Protein AF-A0A561DXS8-F1 (afdb_monomer_lite)

Organism: NCBI:txid220685

Radius of gyration: 15.37 Å; chains: 1; bounding box: 34×30×45 Å

InterPro domains:
  IPR018540 Aspartyl-phosphate phosphatase Spo0E-like [PF09388] (6-46)
  IPR036638 Helix-loop-helix DNA-binding domain superfamily [G3DSA:4.10.280.10] (1-64)
  IPR037208 Aspartyl-phosphate phosphatase Spo0E-like superfamily [SSF140500] (5-54)
  IPR053028 Spo0E-like aspartyl-phosphate phosphatase [PTHR41263] (5-49)

Secondary structure (DSSP, 8-state):
---HHHHHHHHHHHHHHHHHHHHH-TTSHHHHHHHHHHHHHHHHHHHHHHHHS---THHHHHHHHHHHHHHHHHHHHHHHGGG-

Sequence (84 aa):
MIPADLEFAISKKREEMIKIGMDKGLLCNETIKCSQELDKLLNDYNYVLIETKRSNPIDVYQEFLIFLQKTIYKSLRGYIINFF

Foldseek 3Di:
DQPPVLVVVLVVLVVVLVVCCVVPNCPDPVNVVSVVVSVVSLVVRLVVVVVVDVDDSVVVVVVVVVVVCVVVVVVVVVVVVVPD

pLDDT: mean 75.15, std 15.98, range [37.03, 94.69]

Structure (mmCIF, N/CA/C/O backbone):
data_AF-A0A561DXS8-F1
#
_entry.id   AF-A0A561DXS8-F1
#
loop_
_atom_site.group_PDB
_atom_site.id
_atom_site.type_symbol
_atom_site.label_atom_id
_atom_site.label_alt_id
_atom_site.label_comp_id
_atom_site.label_asym_id
_atom_site.label_entity_id
_atom_site.label_seq_id
_atom_site.pdbx_PDB_ins_code
_atom_site.Cartn_x
_atom_site.Cartn_y
_atom_site.Cartn_z
_atom_site.occupancy
_atom_site.B_iso_or_equiv
_atom_site.auth_seq_id
_atom_site.auth_comp_id
_atom_site.auth_asym_id
_atom_site.auth_atom_id
_atom_site.pdbx_PDB_model_num
ATOM 1 N N . MET A 1 1 ? 10.665 -0.109 -20.700 1.00 52.88 1 MET A N 1
ATOM 2 C CA . MET A 1 1 ? 9.316 0.492 -20.725 1.00 52.88 1 MET A CA 1
ATOM 3 C C . MET A 1 1 ? 8.593 -0.054 -19.514 1.00 52.88 1 MET A C 1
ATOM 5 O O . MET A 1 1 ? 8.572 -1.269 -19.367 1.00 52.88 1 MET A O 1
ATOM 9 N N . ILE A 1 2 ? 8.130 0.805 -18.612 1.00 62.03 2 ILE A N 1
ATOM 10 C CA . ILE A 1 2 ? 7.389 0.354 -17.432 1.00 62.03 2 ILE A CA 1
ATOM 11 C C . ILE A 1 2 ? 5.985 -0.064 -17.900 1.00 62.03 2 ILE A C 1
ATOM 13 O O . ILE A 1 2 ? 5.401 0.663 -18.708 1.00 62.03 2 ILE A O 1
ATOM 17 N N . PRO A 1 3 ? 5.446 -1.218 -17.475 1.00 75.25 3 PRO A N 1
ATOM 18 C CA . PRO A 1 3 ? 4.099 -1.624 -17.849 1.00 75.25 3 PRO A CA 1
ATOM 19 C C . PRO A 1 3 ? 3.074 -0.629 -17.290 1.00 75.25 3 PRO A C 1
ATOM 21 O O . PRO A 1 3 ? 2.952 -0.500 -16.072 1.00 75.25 3 PRO A O 1
ATOM 24 N N . ALA A 1 4 ? 2.319 0.047 -18.162 1.00 74.75 4 ALA A N 1
ATOM 25 C CA . ALA A 1 4 ? 1.243 0.967 -17.766 1.00 74.75 4 ALA A CA 1
ATOM 26 C C . ALA A 1 4 ? 0.212 0.293 -16.834 1.00 74.75 4 ALA A C 1
ATOM 28 O O . ALA A 1 4 ? -0.352 0.926 -15.943 1.00 74.75 4 ALA A O 1
ATOM 29 N N . ASP A 1 5 ? 0.037 -1.020 -16.988 1.00 84.44 5 ASP A N 1
ATOM 30 C CA . ASP A 1 5 ? -0.829 -1.843 -16.146 1.00 84.44 5 ASP A CA 1
ATOM 31 C C . ASP A 1 5 ? -0.359 -1.906 -14.683 1.00 84.44 5 ASP A C 1
ATOM 33 O O . ASP A 1 5 ? -1.180 -1.974 -13.768 1.00 84.44 5 ASP A O 1
ATOM 37 N N . LEU A 1 6 ? 0.957 -1.848 -14.443 1.00 83.81 6 LEU A N 1
ATOM 38 C CA . LEU A 1 6 ? 1.536 -1.934 -13.102 1.00 83.81 6 LEU A CA 1
ATOM 39 C C . LEU A 1 6 ? 1.368 -0.618 -12.334 1.00 83.81 6 LEU A C 1
ATOM 41 O O . LEU A 1 6 ? 0.987 -0.633 -11.165 1.00 83.81 6 LEU A O 1
ATOM 45 N N . GLU A 1 7 ? 1.567 0.522 -13.001 1.00 85.38 7 GLU A N 1
ATOM 46 C CA . GLU A 1 7 ? 1.289 1.846 -12.425 1.00 85.38 7 GLU A CA 1
ATOM 47 C C . GLU A 1 7 ? -0.191 2.001 -12.059 1.00 85.38 7 GLU A C 1
ATOM 49 O O . GLU A 1 7 ? -0.523 2.436 -10.951 1.00 85.38 7 GLU A O 1
ATOM 54 N N . PHE A 1 8 ? -1.088 1.573 -12.953 1.00 89.44 8 PHE A N 1
ATOM 55 C CA . PHE A 1 8 ? -2.525 1.581 -12.695 1.00 89.44 8 PHE A CA 1
ATOM 56 C C . PHE A 1 8 ? -2.900 0.683 -11.507 1.00 89.44 8 PHE A C 1
ATOM 58 O O . PHE A 1 8 ? -3.669 1.096 -10.634 1.00 89.44 8 PHE A O 1
ATOM 65 N N . ALA A 1 9 ? -2.327 -0.523 -11.424 1.00 91.38 9 ALA A N 1
ATOM 66 C CA . ALA A 1 9 ? -2.562 -1.440 -10.312 1.00 91.38 9 ALA A CA 1
ATOM 67 C C . ALA A 1 9 ? -2.116 -0.844 -8.967 1.00 91.38 9 ALA A C 1
ATOM 69 O O . ALA A 1 9 ? -2.865 -0.916 -7.992 1.00 91.38 9 ALA A O 1
ATOM 70 N N . ILE A 1 10 ? -0.941 -0.206 -8.916 1.00 90.00 10 ILE A N 1
ATOM 71 C CA . ILE A 1 10 ? -0.433 0.475 -7.714 1.00 90.00 10 ILE A CA 1
ATOM 72 C C . ILE A 1 10 ? -1.369 1.609 -7.300 1.00 90.00 10 ILE A C 1
ATOM 74 O O . ILE A 1 10 ? -1.722 1.717 -6.125 1.00 90.00 10 ILE A O 1
ATOM 78 N N . SER A 1 11 ? -1.784 2.450 -8.250 1.00 88.75 11 SER A N 1
ATOM 79 C CA . SER A 1 11 ? -2.677 3.580 -7.980 1.00 88.75 11 SER A CA 1
ATOM 80 C C . SER A 1 11 ? -4.014 3.106 -7.410 1.00 88.75 11 SER A C 1
ATOM 82 O O . SER A 1 11 ? -4.409 3.548 -6.329 1.00 88.75 11 SER A O 1
ATOM 84 N N . LYS A 1 12 ? -4.646 2.120 -8.053 1.00 94.06 12 LYS A N 1
ATOM 85 C CA . LYS A 1 12 ? -5.898 1.525 -7.577 1.00 94.06 12 LYS A CA 1
ATOM 86 C C . LYS A 1 12 ? -5.748 0.914 -6.182 1.00 94.06 12 LYS A C 1
ATOM 88 O O . LYS A 1 12 ? -6.626 1.070 -5.335 1.00 94.06 12 LYS A O 1
ATOM 93 N N . LYS A 1 13 ? -4.628 0.233 -5.920 1.00 93.62 13 LYS A N 1
ATOM 94 C CA . LYS A 1 13 ? -4.385 -0.419 -4.629 1.00 93.62 13 LYS A CA 1
ATOM 95 C C . LYS A 1 13 ? -4.126 0.578 -3.500 1.00 93.62 13 LYS A C 1
ATOM 97 O O . LYS A 1 13 ? -4.561 0.349 -2.374 1.00 93.62 13 LYS A O 1
ATOM 102 N N . ARG A 1 14 ? -3.493 1.718 -3.799 1.00 92.62 14 ARG A N 1
ATOM 103 C CA . ARG A 1 14 ? -3.364 2.838 -2.851 1.00 92.62 14 ARG A CA 1
ATOM 104 C C . ARG A 1 14 ? -4.725 3.400 -2.459 1.00 92.62 14 ARG A C 1
ATOM 106 O O . ARG A 1 14 ? -4.969 3.589 -1.271 1.00 92.62 14 ARG A O 1
ATOM 113 N N . GLU A 1 15 ? -5.605 3.646 -3.426 1.00 92.62 15 GLU A N 1
ATOM 114 C CA . GLU A 1 15 ? -6.958 4.149 -3.151 1.00 92.62 15 GLU A CA 1
ATOM 115 C C . GLU A 1 15 ? -7.761 3.175 -2.279 1.00 92.62 15 GLU A C 1
ATOM 117 O O . GLU A 1 15 ? -8.401 3.591 -1.311 1.00 92.62 15 GLU A O 1
ATOM 122 N N . GLU A 1 16 ? -7.672 1.875 -2.570 1.00 93.25 16 GLU A N 1
ATOM 123 C CA . GLU A 1 16 ? -8.297 0.819 -1.769 1.00 93.25 16 GLU A CA 1
ATOM 124 C C . GLU A 1 16 ? -7.781 0.824 -0.320 1.00 93.25 16 GLU A C 1
ATOM 126 O O . GLU A 1 16 ? -8.579 0.858 0.617 1.00 93.25 16 GLU A O 1
ATOM 131 N N . MET A 1 17 ? -6.459 0.869 -0.123 1.00 90.56 17 MET A N 1
ATOM 132 C CA . MET A 1 17 ? -5.852 0.900 1.211 1.00 90.56 1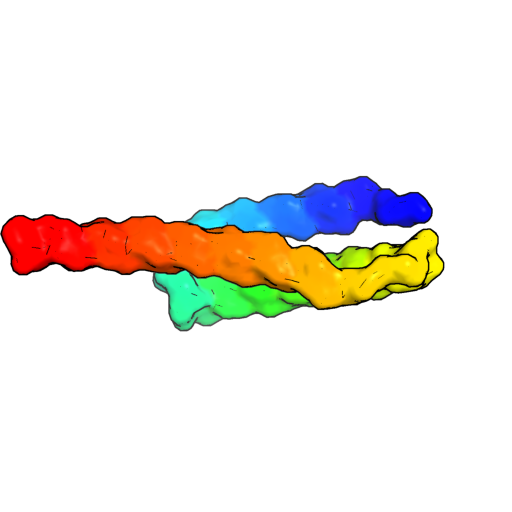7 MET A CA 1
ATOM 133 C C . MET A 1 17 ? -6.264 2.146 2.000 1.00 90.56 17 MET A C 1
ATOM 135 O O . MET A 1 17 ? -6.550 2.046 3.192 1.00 90.56 17 MET A O 1
ATOM 139 N N . ILE A 1 18 ? -6.313 3.315 1.349 1.00 87.62 18 ILE A N 1
ATOM 140 C CA . ILE A 1 18 ? -6.766 4.561 1.979 1.00 87.62 18 ILE A CA 1
ATOM 141 C C . ILE A 1 18 ? -8.214 4.407 2.436 1.00 87.62 18 ILE A C 1
ATOM 143 O O . ILE A 1 18 ? -8.516 4.701 3.589 1.00 87.62 18 ILE A O 1
ATOM 147 N N . LYS A 1 19 ? -9.093 3.900 1.567 1.00 90.94 19 LYS A N 1
ATOM 148 C CA . LYS A 1 19 ? -10.504 3.702 1.897 1.00 90.94 19 LYS A CA 1
ATOM 149 C C . LYS A 1 19 ? -10.679 2.767 3.096 1.00 90.94 19 LYS A C 1
ATOM 151 O O . LYS A 1 19 ? -11.309 3.149 4.074 1.00 90.94 19 LYS A O 1
ATOM 156 N N . ILE A 1 20 ? -10.066 1.581 3.067 1.00 86.12 20 ILE A N 1
ATOM 157 C CA . ILE A 1 20 ? -10.171 0.604 4.166 1.00 86.12 20 ILE A CA 1
ATOM 158 C C . ILE A 1 20 ? -9.537 1.166 5.449 1.00 86.12 20 ILE A C 1
ATOM 160 O O . ILE A 1 20 ? -10.095 1.016 6.534 1.00 86.12 20 ILE A O 1
ATOM 164 N N . GLY A 1 21 ? -8.413 1.875 5.334 1.00 86.31 21 GLY A N 1
ATOM 165 C CA . GLY A 1 21 ? -7.746 2.523 6.460 1.00 86.31 21 GLY A CA 1
ATOM 166 C C . GLY A 1 21 ? -8.583 3.621 7.118 1.00 86.31 21 GLY A C 1
ATOM 167 O O . GLY A 1 21 ? -8.536 3.750 8.341 1.00 86.31 21 GLY A O 1
ATOM 168 N N . MET A 1 22 ? -9.366 4.376 6.339 1.00 86.25 22 MET A N 1
ATOM 169 C CA . MET A 1 22 ? -10.312 5.368 6.861 1.00 86.25 22 MET A CA 1
ATOM 170 C C . MET A 1 22 ? -11.568 4.720 7.455 1.00 86.25 22 MET A C 1
ATOM 172 O O . MET A 1 22 ? -12.028 5.166 8.502 1.00 86.25 22 MET A O 1
ATOM 176 N N . ASP A 1 23 ? -12.084 3.657 6.833 1.00 91.75 23 ASP A N 1
ATOM 177 C CA . ASP A 1 23 ? -13.333 3.005 7.246 1.00 91.75 23 ASP A CA 1
ATOM 178 C C . ASP A 1 23 ? -13.153 2.093 8.474 1.00 91.75 23 ASP A C 1
ATOM 180 O O . ASP A 1 23 ? -14.013 2.038 9.352 1.00 91.75 23 ASP A O 1
ATOM 184 N N . LYS A 1 24 ? -12.045 1.343 8.536 1.00 89.06 24 LYS A N 1
ATOM 185 C CA . LYS A 1 24 ? -11.813 0.255 9.509 1.00 89.06 24 LYS A CA 1
ATOM 186 C C . LYS A 1 24 ? -10.577 0.457 10.387 1.00 89.06 24 LYS A C 1
ATOM 188 O O . LYS A 1 24 ? -10.340 -0.322 11.311 1.00 89.06 24 LYS A O 1
ATOM 193 N N . GLY A 1 25 ? -9.787 1.492 10.117 1.00 82.69 25 GLY A N 1
ATOM 194 C CA . GLY A 1 25 ? -8.540 1.774 10.818 1.00 82.69 25 GLY A CA 1
ATOM 195 C C . GLY A 1 25 ? -7.330 1.031 10.244 1.00 82.69 25 GLY A C 1
ATOM 196 O O . GLY A 1 25 ? -7.432 -0.007 9.585 1.00 82.69 25 GLY A O 1
ATOM 197 N N . LEU A 1 26 ? -6.141 1.573 10.517 1.00 83.12 26 LEU A N 1
ATOM 198 C CA . LEU A 1 26 ? -4.875 1.096 9.942 1.00 83.12 26 LEU A CA 1
ATOM 199 C C . LEU A 1 26 ? -4.399 -0.251 10.498 1.00 83.12 26 LEU A C 1
ATOM 201 O O . LEU A 1 26 ? -3.660 -0.962 9.827 1.00 83.12 26 LEU A O 1
ATOM 205 N N . LEU A 1 27 ? -4.822 -0.595 11.715 1.00 86.31 27 LEU A N 1
ATOM 206 C CA . LEU A 1 27 ? -4.425 -1.827 12.399 1.00 86.31 27 LEU A CA 1
ATOM 207 C C . LEU A 1 27 ? -5.371 -2.999 12.124 1.00 86.31 27 LEU A C 1
ATOM 209 O O . LEU A 1 27 ? -5.137 -4.096 12.625 1.00 86.31 27 LEU A O 1
ATOM 213 N N . CYS A 1 28 ? -6.451 -2.791 11.365 1.00 88.31 28 CYS A N 1
ATOM 214 C CA . CYS A 1 28 ? -7.336 -3.895 11.032 1.00 88.31 28 CYS A CA 1
ATOM 215 C C . CYS A 1 28 ? -6.662 -4.834 10.022 1.00 88.31 28 CYS A C 1
ATOM 217 O O . CYS A 1 28 ? -5.899 -4.407 9.150 1.00 88.31 28 CYS A O 1
ATOM 219 N N . ASN A 1 29 ? -6.976 -6.126 10.121 1.00 94.69 29 ASN A N 1
ATOM 220 C CA . ASN A 1 29 ? -6.374 -7.159 9.275 1.00 94.69 29 ASN A CA 1
ATOM 221 C C . ASN A 1 29 ? -6.551 -6.880 7.777 1.00 94.69 29 ASN A C 1
ATOM 223 O O . ASN A 1 29 ? -5.681 -7.223 6.983 1.00 94.69 29 ASN A O 1
ATOM 227 N N . GLU A 1 30 ? -7.654 -6.242 7.385 1.00 91.56 30 GLU A N 1
ATOM 228 C CA . GLU A 1 30 ? -7.908 -5.893 5.989 1.00 91.56 30 GLU A CA 1
ATOM 229 C C . GLU A 1 30 ? -6.983 -4.780 5.490 1.00 91.56 30 GLU A C 1
ATOM 231 O O . GLU A 1 30 ? -6.417 -4.912 4.407 1.00 91.56 30 GLU A O 1
ATOM 236 N N . THR A 1 31 ? -6.758 -3.726 6.283 1.00 87.25 31 THR A N 1
ATOM 237 C CA . THR A 1 31 ? -5.807 -2.662 5.925 1.00 87.25 31 THR A CA 1
ATOM 238 C C . THR A 1 31 ? -4.378 -3.196 5.880 1.00 87.25 31 THR A C 1
ATOM 240 O O . THR A 1 31 ? -3.625 -2.845 4.973 1.00 87.25 31 THR A O 1
ATOM 243 N N . ILE A 1 32 ? -4.012 -4.087 6.808 1.00 90.06 32 ILE A N 1
ATOM 244 C CA . ILE A 1 32 ? -2.698 -4.748 6.826 1.00 90.06 32 ILE A CA 1
ATOM 245 C C . ILE A 1 32 ? -2.517 -5.634 5.589 1.00 90.06 32 ILE A C 1
ATOM 247 O O . ILE A 1 32 ? -1.474 -5.605 4.944 1.00 90.06 32 ILE A O 1
ATOM 251 N N . LYS A 1 33 ? -3.535 -6.409 5.214 1.00 93.81 33 LYS A N 1
ATOM 252 C CA . LYS A 1 33 ? -3.470 -7.233 4.006 1.00 93.81 33 LYS A CA 1
ATOM 253 C C . LYS A 1 33 ? -3.365 -6.368 2.747 1.00 93.81 33 LYS A C 1
ATOM 255 O O . LYS A 1 33 ? -2.550 -6.649 1.872 1.00 93.81 33 LYS A O 1
ATOM 260 N N . CYS A 1 34 ? -4.142 -5.288 2.678 1.00 90.06 34 CYS A N 1
ATOM 261 C CA . CYS A 1 34 ? -4.095 -4.349 1.563 1.00 90.06 34 CYS A CA 1
ATOM 262 C C . CYS A 1 34 ? -2.710 -3.687 1.434 1.00 90.06 34 CYS A C 1
ATOM 264 O O . CYS A 1 34 ? -2.200 -3.547 0.323 1.00 90.06 34 CYS A O 1
ATOM 266 N N . SER A 1 35 ? -2.061 -3.354 2.557 1.00 91.31 35 SER A N 1
ATOM 267 C CA . SER A 1 35 ? -0.712 -2.780 2.551 1.00 91.31 35 SER A CA 1
ATOM 268 C C . SER A 1 35 ? 0.353 -3.768 2.073 1.00 91.31 35 SER A C 1
ATOM 270 O O . SER A 1 35 ? 1.228 -3.378 1.308 1.00 91.31 35 SER A O 1
ATOM 272 N N . GLN A 1 36 ? 0.249 -5.049 2.440 1.00 92.75 36 GLN A N 1
ATOM 273 C CA . GLN A 1 36 ? 1.142 -6.106 1.950 1.00 92.75 36 GLN A CA 1
ATOM 274 C C . GLN A 1 36 ? 0.989 -6.339 0.441 1.00 92.75 36 GLN A C 1
ATOM 276 O O . GLN A 1 36 ? 1.974 -6.523 -0.271 1.00 92.75 36 GLN A O 1
ATOM 281 N N . GLU A 1 37 ? -0.247 -6.314 -0.063 1.00 93.25 37 GLU A N 1
ATOM 282 C CA . GLU A 1 37 ? -0.521 -6.435 -1.498 1.00 93.25 37 GLU A CA 1
ATOM 283 C C . GLU A 1 37 ? 0.019 -5.229 -2.279 1.00 93.25 37 GLU A C 1
ATOM 285 O O . GLU A 1 37 ? 0.599 -5.400 -3.352 1.00 93.25 37 GLU A O 1
ATOM 290 N N . LEU A 1 38 ? -0.122 -4.018 -1.729 1.00 91.25 38 LEU A N 1
ATOM 291 C CA . LEU A 1 38 ? 0.470 -2.809 -2.296 1.00 91.25 38 LEU A CA 1
ATOM 292 C C . LEU A 1 38 ? 2.005 -2.864 -2.284 1.00 91.25 38 LEU A C 1
ATOM 294 O O . LEU A 1 38 ? 2.624 -2.512 -3.284 1.00 91.25 38 LEU A O 1
ATOM 298 N N . ASP A 1 39 ? 2.615 -3.327 -1.192 1.00 90.56 39 ASP A N 1
ATOM 299 C CA . ASP A 1 39 ? 4.070 -3.474 -1.084 1.00 90.56 39 ASP A CA 1
ATOM 300 C C . ASP A 1 39 ? 4.614 -4.428 -2.152 1.00 90.56 39 ASP A C 1
ATOM 302 O O . ASP A 1 39 ? 5.576 -4.105 -2.844 1.00 90.56 39 ASP A O 1
ATOM 306 N N . LYS A 1 40 ? 3.929 -5.552 -2.392 1.00 89.62 40 LYS A N 1
ATOM 307 C CA . LYS A 1 40 ? 4.292 -6.478 -3.470 1.00 89.62 40 LYS A CA 1
ATOM 308 C C . LYS A 1 40 ? 4.279 -5.806 -4.847 1.00 89.62 40 LYS A C 1
ATOM 310 O O . LYS A 1 40 ? 5.236 -5.961 -5.598 1.00 89.62 40 LYS A O 1
ATOM 315 N N . LEU A 1 41 ? 3.242 -5.024 -5.159 1.00 88.38 41 LEU A N 1
ATOM 316 C CA . LEU A 1 41 ? 3.165 -4.289 -6.429 1.00 88.38 41 LEU A CA 1
ATOM 317 C C . LEU A 1 41 ? 4.296 -3.258 -6.571 1.00 88.38 41 LEU A C 1
ATOM 319 O O . LEU A 1 41 ? 4.837 -3.082 -7.660 1.00 88.38 41 LEU A O 1
ATOM 323 N N . LEU A 1 42 ? 4.671 -2.592 -5.475 1.00 86.75 42 LEU A N 1
ATOM 324 C CA . LEU A 1 42 ? 5.801 -1.661 -5.4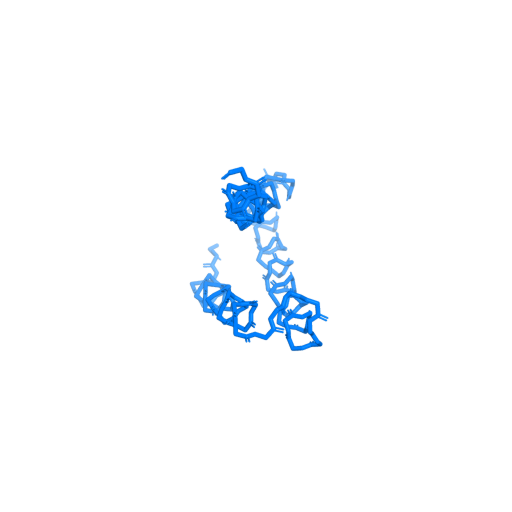51 1.00 86.75 42 LEU A CA 1
ATOM 325 C C . LEU A 1 42 ? 7.135 -2.387 -5.646 1.00 86.75 42 LEU A C 1
ATOM 327 O O . LEU A 1 42 ? 7.991 -1.888 -6.371 1.00 86.75 42 LEU A O 1
ATOM 331 N N . ASN A 1 43 ? 7.300 -3.571 -5.056 1.00 86.50 43 ASN A N 1
ATOM 332 C CA . ASN A 1 43 ? 8.488 -4.404 -5.233 1.00 86.50 43 ASN A CA 1
ATOM 333 C C . ASN A 1 43 ? 8.629 -4.865 -6.690 1.00 86.50 43 ASN A C 1
ATOM 335 O O . ASN A 1 43 ? 9.709 -4.737 -7.264 1.00 86.50 43 ASN A O 1
ATOM 339 N N . ASP A 1 44 ? 7.537 -5.316 -7.313 1.00 86.12 44 ASP A N 1
ATOM 340 C CA . ASP A 1 44 ? 7.514 -5.714 -8.726 1.00 86.12 44 ASP A CA 1
ATOM 341 C C . ASP A 1 44 ? 7.849 -4.520 -9.642 1.00 86.12 44 ASP A C 1
ATOM 343 O O . ASP A 1 44 ? 8.626 -4.639 -10.592 1.00 86.12 44 ASP A O 1
ATOM 347 N N . TYR A 1 45 ? 7.329 -3.333 -9.320 1.00 85.12 45 TYR A N 1
ATOM 348 C CA . TYR A 1 45 ? 7.627 -2.091 -10.038 1.00 85.12 45 TYR A CA 1
ATOM 349 C C . TYR A 1 45 ? 9.083 -1.657 -9.882 1.00 85.12 45 TYR A C 1
ATOM 351 O O . TYR A 1 45 ? 9.732 -1.294 -10.864 1.00 85.12 45 TYR A O 1
ATOM 359 N N . ASN A 1 46 ? 9.624 -1.757 -8.669 1.00 81.81 46 ASN A N 1
ATOM 360 C CA . ASN A 1 46 ? 11.029 -1.490 -8.387 1.00 81.81 46 ASN A CA 1
ATOM 361 C C . ASN A 1 46 ? 11.942 -2.464 -9.132 1.00 81.81 46 ASN A C 1
ATOM 363 O O . ASN A 1 46 ? 12.951 -2.033 -9.682 1.00 81.8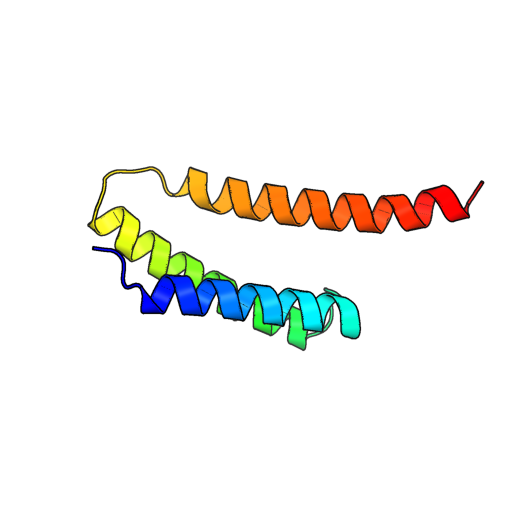1 46 ASN A O 1
ATOM 367 N N . TYR A 1 47 ? 11.584 -3.748 -9.205 1.0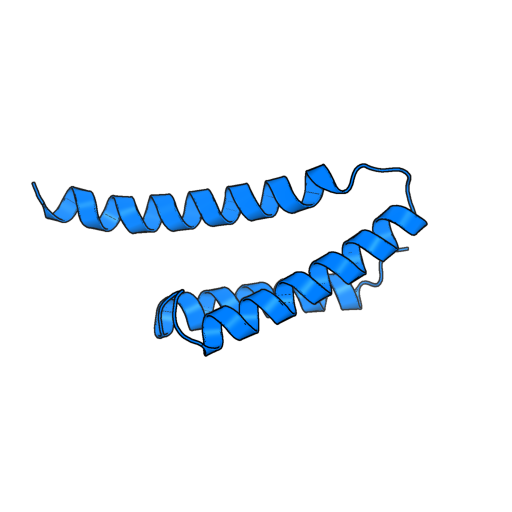0 81.06 47 TYR A N 1
ATOM 368 C CA . TYR A 1 47 ? 12.337 -4.734 -9.977 1.00 81.06 47 TYR A CA 1
ATOM 369 C C . TYR A 1 47 ? 12.401 -4.334 -11.456 1.00 81.06 47 TYR A C 1
ATOM 371 O O . TYR A 1 47 ? 13.484 -4.197 -12.019 1.00 81.06 47 TYR A O 1
ATOM 379 N N . VAL A 1 48 ? 11.254 -4.011 -12.061 1.00 80.44 48 VAL A N 1
ATOM 380 C CA . VAL A 1 48 ? 11.188 -3.534 -13.453 1.00 80.44 48 VAL A CA 1
ATOM 381 C C . VAL A 1 48 ? 11.976 -2.234 -13.654 1.00 80.44 48 VAL A C 1
ATOM 383 O O . VAL A 1 48 ? 12.634 -2.061 -14.683 1.00 80.44 48 VAL A O 1
ATOM 386 N N . LEU A 1 49 ? 11.945 -1.310 -12.692 1.00 75.06 49 LEU A N 1
ATOM 387 C CA . LEU A 1 49 ? 12.725 -0.073 -12.737 1.00 75.06 49 LEU A CA 1
ATOM 388 C C . LEU A 1 49 ? 14.234 -0.318 -12.673 1.00 75.06 49 LEU A C 1
ATOM 390 O O . LEU A 1 49 ? 14.965 0.265 -13.470 1.00 75.06 49 LEU A O 1
ATOM 394 N N . ILE A 1 50 ? 14.697 -1.177 -11.764 1.00 70.50 50 ILE A N 1
ATOM 395 C CA . ILE A 1 50 ? 16.118 -1.519 -11.596 1.00 70.50 50 ILE A CA 1
ATOM 396 C C . ILE A 1 50 ? 16.656 -2.199 -12.859 1.00 70.50 50 ILE A C 1
ATOM 398 O O . ILE A 1 50 ? 17.735 -1.844 -13.335 1.00 70.50 50 ILE A O 1
ATOM 402 N N . GLU A 1 51 ? 15.879 -3.115 -13.442 1.00 67.25 51 GLU A N 1
ATOM 403 C CA . GLU A 1 51 ? 16.215 -3.792 -14.701 1.00 67.25 51 GLU A CA 1
ATOM 404 C C . GLU A 1 51 ? 16.241 -2.819 -15.899 1.00 67.25 51 GLU A C 1
ATOM 406 O O . GLU A 1 51 ? 16.928 -3.059 -16.890 1.00 67.25 51 GLU A O 1
ATOM 411 N N . THR A 1 52 ? 15.523 -1.688 -15.826 1.00 65.31 52 THR A N 1
ATOM 412 C CA . THR A 1 52 ? 15.423 -0.716 -16.933 1.00 65.31 52 THR A CA 1
ATOM 413 C C . THR A 1 52 ? 16.281 0.543 -16.775 1.00 65.31 52 THR A C 1
ATOM 415 O O . THR A 1 52 ? 16.593 1.182 -17.783 1.00 65.31 52 THR A O 1
ATOM 418 N N . LYS A 1 53 ? 16.710 0.911 -15.562 1.00 57.06 53 LYS A N 1
ATOM 419 C CA . LYS A 1 53 ? 17.653 2.006 -15.282 1.00 57.06 53 LYS A CA 1
ATOM 420 C C . LYS A 1 53 ? 18.436 1.718 -13.997 1.00 57.06 53 LYS A C 1
ATOM 422 O O . LYS A 1 53 ? 17.833 1.508 -12.951 1.00 57.06 53 LYS A O 1
ATOM 427 N N . ARG A 1 54 ? 19.770 1.872 -14.022 1.00 50.84 54 ARG A N 1
ATOM 428 C CA . ARG A 1 54 ? 20.582 2.052 -12.798 1.00 50.84 54 ARG A CA 1
ATOM 429 C C . ARG A 1 54 ? 20.106 3.303 -12.032 1.00 50.84 54 ARG A C 1
ATOM 431 O O . ARG A 1 54 ? 20.639 4.387 -12.249 1.00 50.84 54 ARG A O 1
ATOM 438 N N . SER A 1 55 ? 19.116 3.164 -11.156 1.00 54.53 55 SER A N 1
ATOM 439 C CA . SER A 1 55 ? 18.599 4.229 -10.281 1.00 54.53 55 SER A CA 1
ATOM 440 C C . SER A 1 55 ? 18.280 3.616 -8.918 1.00 54.53 55 SER A C 1
ATOM 442 O O . SER A 1 55 ? 17.763 2.502 -8.862 1.00 54.53 55 SER A O 1
ATOM 444 N N . ASN A 1 56 ? 18.634 4.303 -7.829 1.00 55.03 56 ASN A N 1
ATOM 445 C CA . ASN A 1 56 ? 18.627 3.717 -6.491 1.00 55.03 56 ASN A CA 1
ATOM 446 C C . ASN A 1 56 ? 17.195 3.430 -5.991 1.00 55.03 56 ASN A C 1
ATOM 448 O O . ASN A 1 56 ? 16.393 4.358 -5.908 1.00 55.03 56 ASN A O 1
ATOM 452 N N . PRO A 1 57 ? 16.883 2.191 -5.558 1.00 54.28 57 PRO A N 1
ATOM 453 C CA . PRO A 1 57 ? 15.564 1.824 -5.024 1.00 54.28 57 PRO A CA 1
ATOM 454 C C . PRO A 1 57 ? 15.137 2.615 -3.776 1.00 54.28 57 PRO A C 1
ATOM 456 O O . PRO A 1 57 ? 13.964 2.616 -3.420 1.00 54.28 57 PRO A O 1
ATOM 459 N N . ILE A 1 58 ? 16.068 3.318 -3.125 1.00 55.84 58 ILE A N 1
ATOM 460 C CA . ILE A 1 58 ? 15.809 4.184 -1.970 1.00 55.84 58 ILE A CA 1
ATOM 461 C C . ILE A 1 58 ? 14.848 5.336 -2.302 1.00 55.84 58 ILE A C 1
ATOM 463 O O . ILE A 1 58 ? 14.010 5.652 -1.463 1.00 55.84 58 ILE A O 1
ATOM 467 N N . ASP A 1 59 ? 14.879 5.909 -3.508 1.00 61.19 59 ASP A N 1
ATOM 468 C CA . ASP A 1 59 ? 14.126 7.140 -3.804 1.00 61.19 59 ASP A CA 1
ATOM 469 C C . ASP A 1 59 ? 12.598 6.927 -3.871 1.00 61.19 59 ASP A C 1
ATOM 471 O O . ASP A 1 59 ? 11.828 7.812 -3.500 1.00 61.19 59 ASP A O 1
ATOM 475 N N . VAL A 1 60 ? 12.133 5.729 -4.246 1.00 58.66 60 VAL A N 1
ATOM 476 C CA . VAL A 1 60 ? 10.693 5.421 -4.388 1.00 58.66 60 VAL A CA 1
ATOM 477 C C . VAL A 1 60 ? 10.017 5.182 -3.032 1.00 58.66 60 VAL A C 1
ATOM 479 O O . VAL A 1 60 ? 8.905 5.662 -2.793 1.00 58.66 60 VAL A O 1
ATOM 482 N N . TYR A 1 61 ? 10.684 4.484 -2.102 1.00 64.12 61 TYR A N 1
ATOM 483 C CA . TYR A 1 61 ? 10.143 4.299 -0.747 1.00 64.12 61 TYR A CA 1
ATOM 484 C C . TYR A 1 61 ? 10.107 5.611 0.031 1.00 64.12 61 TYR A C 1
ATOM 486 O O . TYR A 1 61 ? 9.207 5.801 0.847 1.00 64.12 61 TYR A O 1
ATOM 494 N N . GLN A 1 62 ? 11.039 6.532 -0.232 1.00 60.09 62 GLN A N 1
ATOM 495 C CA . GLN A 1 62 ? 11.052 7.835 0.430 1.00 60.09 62 GLN A CA 1
ATOM 496 C C . GLN A 1 62 ? 9.767 8.623 0.152 1.00 60.09 62 GLN A C 1
ATOM 498 O O . GLN A 1 62 ? 9.161 9.136 1.090 1.00 60.09 62 GLN A O 1
ATOM 503 N N . GLU A 1 63 ? 9.270 8.655 -1.087 1.00 66.19 63 GLU A N 1
ATOM 504 C CA . GLU A 1 63 ? 8.019 9.362 -1.395 1.00 66.19 63 GLU A CA 1
ATOM 505 C C . GLU A 1 63 ? 6.795 8.746 -0.704 1.00 66.19 63 GLU A C 1
ATOM 507 O O . GLU A 1 63 ? 5.941 9.467 -0.176 1.00 66.19 63 GLU A O 1
ATOM 512 N N . PHE A 1 64 ? 6.718 7.414 -0.654 1.00 68.69 64 PHE A N 1
ATOM 513 C CA . PHE A 1 64 ? 5.635 6.715 0.038 1.00 68.69 64 PHE A CA 1
ATOM 514 C C . PHE A 1 64 ? 5.682 6.939 1.557 1.00 68.69 64 PHE A C 1
ATOM 516 O O . PHE A 1 64 ? 4.652 7.223 2.173 1.00 68.69 64 PHE A O 1
ATOM 523 N N . LEU A 1 65 ? 6.873 6.893 2.162 1.00 67.06 65 LEU A N 1
ATOM 524 C CA . LEU A 1 65 ? 7.069 7.181 3.584 1.00 67.06 65 LEU A CA 1
ATOM 525 C C . LEU A 1 65 ? 6.716 8.633 3.923 1.00 67.06 65 LEU A C 1
ATOM 527 O O . LEU A 1 65 ? 6.040 8.874 4.922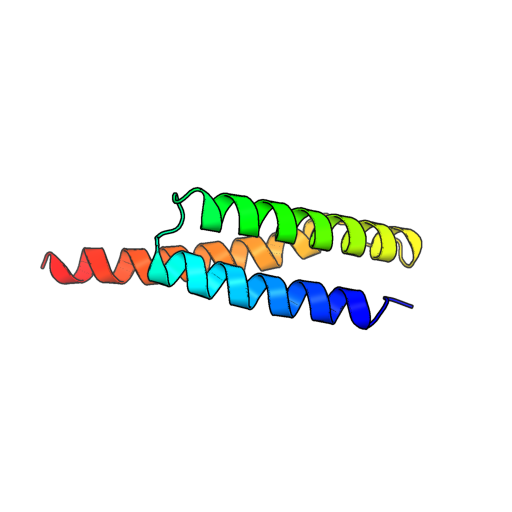 1.00 67.06 65 LEU A O 1
ATOM 531 N N . ILE A 1 66 ? 7.089 9.591 3.070 1.00 71.75 66 ILE A N 1
ATOM 532 C CA . ILE A 1 66 ? 6.709 11.004 3.214 1.00 71.75 66 ILE A CA 1
ATOM 533 C C . ILE A 1 66 ? 5.186 11.164 3.138 1.00 71.75 66 ILE A C 1
ATOM 535 O O . ILE A 1 66 ? 4.599 11.929 3.909 1.00 71.75 66 ILE A O 1
ATOM 539 N N . PHE A 1 67 ? 4.521 10.443 2.234 1.00 72.19 67 PHE A N 1
ATOM 540 C CA . PHE A 1 67 ? 3.065 10.465 2.111 1.00 72.19 67 PHE A CA 1
ATOM 541 C C . PHE A 1 67 ? 2.368 9.891 3.356 1.00 72.19 67 PHE A C 1
ATOM 543 O O . PHE A 1 67 ? 1.455 10.525 3.899 1.00 72.19 67 PHE A O 1
ATOM 550 N N . LEU A 1 68 ? 2.818 8.733 3.852 1.00 68.12 68 LEU A N 1
ATOM 551 C CA . LEU A 1 68 ? 2.298 8.135 5.084 1.00 68.12 68 LEU A CA 1
ATOM 552 C C . LEU A 1 68 ? 2.541 9.041 6.293 1.00 68.12 68 LEU A C 1
ATOM 554 O O . LEU A 1 68 ? 1.611 9.290 7.056 1.00 68.12 68 LEU A O 1
ATOM 558 N N . GLN A 1 69 ? 3.743 9.607 6.433 1.00 70.94 69 GLN A N 1
ATOM 559 C CA . GL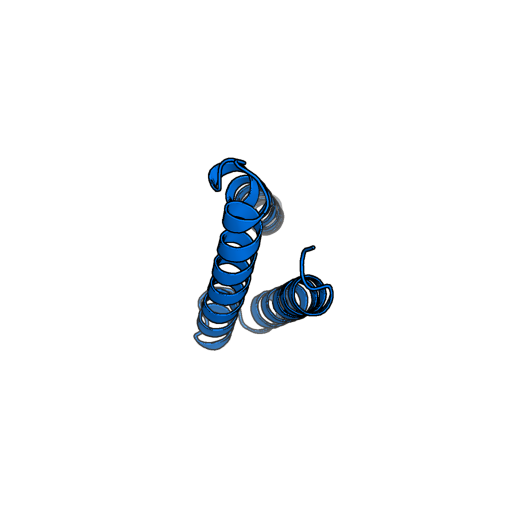N A 1 69 ? 4.058 10.560 7.498 1.00 70.94 69 GLN A CA 1
ATOM 560 C C . GLN A 1 69 ? 3.145 11.784 7.452 1.00 70.94 69 GLN A C 1
ATOM 562 O O . GLN A 1 69 ? 2.579 12.149 8.478 1.00 70.94 69 GLN A O 1
ATOM 567 N N . LYS A 1 70 ? 2.930 12.391 6.278 1.00 71.19 70 LYS A N 1
ATOM 568 C CA . LYS A 1 70 ? 2.000 13.525 6.128 1.00 71.19 70 LYS A CA 1
ATOM 569 C C . LYS A 1 70 ? 0.574 13.154 6.526 1.00 71.19 70 LYS A C 1
ATOM 571 O O . LYS A 1 70 ? -0.103 13.946 7.180 1.00 71.19 70 LYS A O 1
ATOM 576 N N . THR A 1 71 ? 0.125 11.959 6.157 1.00 65.44 71 THR A N 1
ATOM 577 C CA . THR A 1 71 ? -1.239 11.484 6.425 1.00 65.44 71 THR A CA 1
ATOM 578 C C . THR A 1 71 ? -1.440 11.192 7.913 1.00 65.44 71 THR A C 1
ATOM 580 O O . THR A 1 71 ? -2.409 11.663 8.508 1.00 65.44 71 THR A O 1
ATOM 583 N N . ILE A 1 72 ? -0.478 10.518 8.547 1.00 66.75 72 ILE A N 1
ATOM 584 C CA . ILE A 1 72 ? -0.475 10.231 9.986 1.00 66.75 72 ILE A CA 1
ATOM 585 C C . ILE A 1 72 ? -0.372 11.530 10.795 1.00 66.75 72 ILE A C 1
ATOM 587 O O . ILE A 1 72 ? -1.140 11.726 11.733 1.00 66.75 72 ILE A O 1
ATOM 591 N N . TYR A 1 73 ? 0.505 12.460 10.404 1.00 63.88 73 TYR A N 1
ATOM 592 C CA . TYR A 1 73 ? 0.670 13.748 11.084 1.00 63.88 73 TYR A CA 1
ATOM 593 C C . TYR A 1 73 ? -0.590 14.618 10.983 1.00 63.88 73 TYR A C 1
ATOM 595 O O . TYR A 1 73 ? -0.996 15.252 11.957 1.00 63.88 73 TYR A O 1
ATOM 603 N N . LYS A 1 74 ? -1.265 14.611 9.827 1.00 62.28 74 LYS A N 1
ATOM 604 C CA . LYS A 1 74 ? -2.556 15.288 9.645 1.00 62.28 74 LYS A CA 1
ATOM 605 C C . LYS A 1 74 ? -3.649 14.662 10.517 1.00 62.28 74 LYS A C 1
ATOM 607 O O . LYS A 1 74 ? -4.441 15.397 11.100 1.00 62.28 74 LYS A O 1
ATOM 612 N N . SER A 1 75 ? -3.654 13.335 10.649 1.00 60.19 75 SER A N 1
ATOM 613 C CA . SER A 1 75 ? -4.607 12.617 11.498 1.00 60.19 75 SER A CA 1
ATOM 614 C C . SER A 1 75 ? -4.354 12.872 12.991 1.00 60.19 75 SER A C 1
ATOM 616 O O . SER A 1 75 ? -5.299 13.151 13.718 1.00 60.19 75 SER A O 1
ATOM 618 N N . LEU A 1 76 ? -3.094 12.868 13.444 1.00 56.44 76 LEU A N 1
ATOM 619 C CA . LEU A 1 76 ? -2.699 13.155 14.834 1.00 56.44 76 LEU A CA 1
ATOM 620 C C . LEU A 1 76 ? -2.941 14.617 15.234 1.00 56.44 76 LEU A C 1
ATOM 622 O O . LEU A 1 76 ? -3.367 14.886 16.356 1.00 56.44 76 LEU A O 1
ATOM 626 N N . ARG A 1 77 ? -2.745 15.572 14.315 1.00 55.03 77 ARG A N 1
ATOM 627 C CA . ARG A 1 77 ? -3.044 16.994 14.550 1.00 55.03 77 ARG A CA 1
ATOM 628 C C . ARG A 1 77 ? -4.525 17.237 14.876 1.00 55.03 77 ARG A C 1
ATOM 630 O O . ARG A 1 77 ? -4.818 18.127 15.663 1.00 55.03 77 ARG A O 1
ATOM 637 N N . GLY A 1 78 ? -5.445 16.434 14.335 1.00 51.78 78 GLY A N 1
ATOM 638 C CA . GLY A 1 78 ? -6.872 16.494 14.682 1.00 51.78 78 GLY A CA 1
ATOM 639 C C . GLY A 1 78 ? -7.192 16.048 16.116 1.00 51.78 78 GLY A C 1
ATOM 640 O O . GLY A 1 78 ? -8.147 16.546 16.706 1.00 51.78 78 GLY A O 1
ATOM 641 N N . TYR A 1 79 ? -6.379 15.167 16.708 1.00 52.88 79 TYR A N 1
ATOM 642 C CA . TYR A 1 79 ? -6.554 14.721 18.096 1.00 52.88 79 TYR A CA 1
ATOM 643 C C . TYR A 1 79 ? -5.970 15.709 19.117 1.00 52.88 79 TYR A C 1
ATOM 645 O O . TYR A 1 79 ? -6.528 15.860 20.196 1.00 52.88 79 TYR A O 1
ATOM 653 N N . ILE A 1 80 ? -4.888 16.421 18.775 1.00 46.72 80 ILE A N 1
ATOM 654 C CA . ILE A 1 80 ? -4.219 17.368 19.689 1.00 46.72 80 ILE A CA 1
ATOM 655 C C . ILE A 1 80 ? -5.008 18.683 19.845 1.00 46.72 80 ILE A C 1
ATOM 657 O O . ILE A 1 80 ? -5.003 19.272 20.921 1.00 46.72 80 ILE A O 1
ATOM 661 N N . ILE A 1 81 ? -5.715 19.143 18.805 1.00 44.09 81 ILE A N 1
ATOM 662 C CA . ILE A 1 81 ? -6.474 20.413 18.849 1.00 44.09 81 ILE A CA 1
ATOM 663 C C . ILE A 1 81 ? -7.835 20.248 19.560 1.00 44.09 81 ILE A C 1
ATOM 665 O O . ILE A 1 81 ? -8.408 21.231 20.002 1.00 44.09 81 ILE A O 1
ATOM 669 N N . ASN A 1 82 ? -8.336 19.020 19.738 1.00 37.03 82 ASN A N 1
ATOM 670 C CA . ASN A 1 82 ? -9.558 18.745 20.515 1.00 37.03 82 ASN A CA 1
ATOM 671 C C . ASN A 1 82 ? -9.299 18.575 22.030 1.00 37.03 82 ASN A C 1
ATOM 673 O O . ASN A 1 82 ? -10.182 18.116 22.752 1.00 37.03 82 ASN A O 1
ATOM 677 N N . PHE A 1 83 ? -8.093 18.906 22.507 1.00 39.81 83 PHE A N 1
ATOM 678 C CA . PHE A 1 83 ? -7.701 18.809 23.920 1.00 39.81 83 PHE A CA 1
ATOM 679 C C . PHE A 1 83 ? -7.274 20.158 24.539 1.00 39.81 83 PHE A C 1
ATOM 681 O O . PHE A 1 83 ? -6.729 20.168 25.642 1.00 39.81 83 PHE A O 1
ATOM 688 N N . PHE A 1 84 ? -7.532 21.279 23.853 1.00 38.47 84 PHE A N 1
ATOM 689 C CA . PHE A 1 84 ? -7.383 22.644 24.374 1.00 38.47 84 PHE A CA 1
ATOM 690 C C . PHE A 1 84 ? -8.659 23.453 24.158 1.00 38.47 84 PHE A C 1
ATOM 692 O O . PHE A 1 84 ? -9.253 23.318 23.065 1.00 38.47 84 PHE A O 1
#